Protein AF-A0A0Q7BTV9-F1 (afdb_monomer_lite)

Radius of gyration: 35.76 Å; chains: 1; bounding box: 70×24×104 Å

Sequence (82 aa):
MFSNGRPIHRRPDTALITTPDPEAMMDEQNTTDTPIDRVAEQRALLRLRHSAALTNLMVERTDLRGVHALADTIDDAIRWSA

Secondary structure (DSSP, 8-state):
---------------------TTHHHHTT-----HHHHHHHHHHHHHHHHHHHHHHHHHHTGGGTTT-HHHHHHHHHHHHH-

pLDDT: mean 76.07, std 20.39, range [41.06, 97.06]

Structure (mmCIF, N/CA/C/O backbone):
data_AF-A0A0Q7BTV9-F1
#
_entry.id   AF-A0A0Q7BTV9-F1
#
loop_
_atom_site.group_PDB
_atom_site.id
_atom_site.type_symbol
_atom_site.label_atom_id
_atom_site.label_alt_id
_atom_site.label_comp_id
_atom_site.label_asym_id
_atom_site.label_entity_id
_atom_site.label_seq_id
_atom_site.pdbx_PDB_ins_code
_atom_site.Cartn_x
_atom_site.Cartn_y
_atom_site.Cartn_z
_atom_site.occupancy
_atom_site.B_iso_or_equiv
_atom_site.auth_seq_id
_atom_site.auth_comp_id
_atom_site.auth_asym_id
_atom_site.auth_atom_id
_atom_site.pdbx_PDB_model_num
ATOM 1 N N . MET A 1 1 ? -55.566 -18.173 88.113 1.00 41.06 1 MET A N 1
ATOM 2 C CA . MET A 1 1 ? -54.176 -18.467 88.526 1.00 41.06 1 MET A CA 1
ATOM 3 C C . MET A 1 1 ? -53.249 -17.951 87.438 1.00 41.06 1 MET A C 1
ATOM 5 O O . MET A 1 1 ? -53.437 -18.312 86.286 1.00 41.06 1 MET A O 1
ATOM 9 N N . PHE A 1 2 ? -52.343 -17.039 87.783 1.00 44.41 2 PHE A N 1
ATOM 10 C CA . PHE A 1 2 ? -51.372 -16.439 86.867 1.00 44.41 2 PHE A CA 1
ATOM 11 C C . PHE A 1 2 ? -50.273 -17.444 86.501 1.00 44.41 2 PHE A C 1
ATOM 13 O O . PHE A 1 2 ? -49.732 -18.080 87.399 1.00 44.41 2 PHE A O 1
ATOM 20 N N . SER A 1 3 ? -49.870 -17.498 85.229 1.00 49.94 3 SER A N 1
ATOM 21 C CA . SER A 1 3 ? -48.440 -17.467 84.907 1.00 49.94 3 SER A CA 1
ATOM 22 C C . SER A 1 3 ? -48.209 -17.000 83.471 1.00 49.94 3 SER A C 1
ATOM 24 O O . SER A 1 3 ? -48.690 -17.591 82.508 1.00 49.94 3 SER A O 1
ATOM 26 N N . ASN A 1 4 ? -47.481 -15.892 83.374 1.00 47.78 4 ASN A N 1
ATOM 27 C CA . ASN A 1 4 ? -46.995 -15.261 82.159 1.00 47.78 4 ASN A CA 1
ATOM 28 C C . ASN A 1 4 ? -45.813 -16.060 81.590 1.00 47.78 4 ASN A C 1
ATOM 30 O O . ASN A 1 4 ? -44.777 -16.159 82.245 1.00 47.78 4 ASN A O 1
ATOM 34 N N . GLY A 1 5 ? -45.924 -16.544 80.352 1.00 50.12 5 GLY A N 1
ATOM 35 C CA . GLY A 1 5 ? -44.792 -17.013 79.548 1.00 50.12 5 GLY A CA 1
ATOM 36 C C . GLY A 1 5 ? -44.560 -16.056 78.380 1.00 50.12 5 GLY A C 1
ATOM 37 O O . GLY A 1 5 ? -45.423 -15.916 77.520 1.00 50.12 5 GLY A O 1
ATOM 38 N N . ARG A 1 6 ? -43.430 -15.344 78.387 1.00 55.06 6 ARG A N 1
ATOM 39 C CA . ARG A 1 6 ? -43.050 -14.336 77.381 1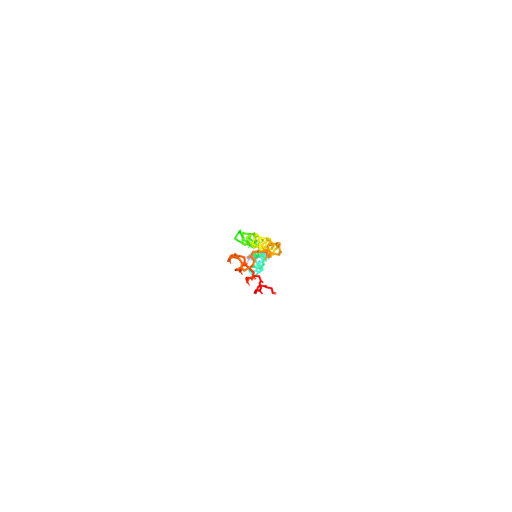.00 55.06 6 ARG A CA 1
ATOM 40 C C . ARG A 1 6 ? -42.837 -14.943 75.977 1.00 55.06 6 ARG A C 1
ATOM 42 O O . ARG A 1 6 ? -42.480 -16.114 75.871 1.00 55.06 6 ARG A O 1
ATOM 49 N N . PRO A 1 7 ? -43.025 -14.142 74.911 1.00 55.66 7 PRO A N 1
ATOM 50 C CA . PRO A 1 7 ? -43.089 -14.611 73.529 1.00 55.66 7 PRO A CA 1
ATOM 51 C C . PRO A 1 7 ? -41.709 -14.998 72.987 1.00 55.66 7 PRO A C 1
ATOM 53 O O . PRO A 1 7 ? -40.751 -14.229 73.070 1.00 55.66 7 PRO A O 1
ATOM 56 N N . ILE A 1 8 ? -41.618 -16.176 72.371 1.00 55.25 8 ILE A N 1
ATOM 57 C CA . ILE A 1 8 ? -40.481 -16.549 71.529 1.00 55.25 8 ILE A CA 1
ATOM 58 C C . ILE A 1 8 ? -40.582 -15.778 70.210 1.00 55.25 8 ILE A C 1
ATOM 60 O O . ILE A 1 8 ? -41.393 -16.093 69.342 1.00 55.25 8 ILE A O 1
ATOM 64 N N . HIS A 1 9 ? -39.751 -14.743 70.073 1.00 44.56 9 HIS A N 1
ATOM 65 C CA . HIS A 1 9 ? -39.456 -14.104 68.795 1.00 44.56 9 HIS A CA 1
ATOM 66 C C . HIS A 1 9 ? -38.868 -15.150 67.841 1.00 44.56 9 HIS A C 1
ATOM 68 O O . HIS A 1 9 ? -37.669 -15.432 67.863 1.00 44.56 9 HIS A O 1
ATOM 74 N N . ARG A 1 10 ? -39.714 -15.725 66.983 1.00 49.38 10 ARG A N 1
ATOM 75 C CA . ARG A 1 10 ? -39.254 -16.428 65.789 1.00 49.38 10 ARG A CA 1
ATOM 76 C C . ARG A 1 10 ? -38.705 -15.355 64.851 1.00 49.38 10 ARG A C 1
ATOM 78 O O . ARG A 1 10 ? -39.468 -14.543 64.331 1.00 49.38 10 ARG A O 1
ATOM 85 N N . ARG A 1 11 ? -37.375 -15.293 64.731 1.00 46.19 11 ARG A N 1
ATOM 86 C CA . ARG A 1 11 ? -36.686 -14.512 63.693 1.00 46.19 11 ARG A CA 1
ATOM 87 C C . ARG A 1 11 ? -37.389 -14.767 62.350 1.00 46.19 11 ARG A C 1
ATOM 89 O O . ARG A 1 11 ? -37.681 -15.931 62.077 1.00 46.19 11 ARG A O 1
ATOM 96 N N . PRO A 1 12 ? -37.658 -13.739 61.527 1.00 55.88 12 PRO A N 1
ATOM 97 C CA . PRO A 1 12 ? -38.010 -13.984 60.139 1.00 55.88 12 PRO A CA 1
ATOM 98 C C . PRO A 1 12 ? -36.832 -14.714 59.495 1.00 55.88 12 PRO A C 1
ATOM 100 O O . PRO A 1 12 ? -35.688 -14.277 59.645 1.00 55.88 12 PRO A O 1
ATOM 103 N N . ASP A 1 13 ? -37.118 -15.845 58.854 1.00 54.19 13 ASP A N 1
ATOM 104 C CA . ASP A 1 13 ? -36.170 -16.563 58.016 1.00 54.19 13 ASP A CA 1
ATOM 105 C C . ASP A 1 13 ? -35.631 -15.564 56.996 1.00 54.19 13 ASP A C 1
ATOM 107 O O . ASP A 1 13 ? -36.344 -15.097 56.105 1.00 54.19 13 ASP A O 1
ATOM 111 N N . THR A 1 14 ? -34.389 -15.142 57.223 1.00 52.00 14 THR A N 1
ATOM 112 C CA . THR A 1 14 ? -33.639 -14.278 56.331 1.00 52.00 14 THR A CA 1
ATOM 113 C C . THR A 1 14 ? -33.727 -14.910 54.954 1.00 52.00 14 THR A C 1
ATOM 115 O O . THR A 1 14 ? -33.271 -16.038 54.765 1.00 52.00 14 THR A O 1
ATOM 118 N N . ALA A 1 15 ? -34.362 -14.199 54.021 1.00 48.97 15 ALA A N 1
ATOM 119 C CA . ALA A 1 15 ? -34.325 -14.519 52.608 1.00 48.97 15 ALA A CA 1
ATOM 120 C C . ALA A 1 15 ? -32.900 -14.952 52.253 1.00 48.97 15 ALA A C 1
ATOM 122 O O . ALA A 1 15 ? -31.945 -14.292 52.676 1.00 48.97 15 ALA A O 1
ATOM 123 N N . LEU A 1 16 ? -32.761 -16.054 51.510 1.00 49.12 16 LEU A N 1
ATOM 124 C CA . LEU A 1 16 ? -31.533 -16.337 50.783 1.00 49.12 16 LEU A CA 1
ATOM 125 C C . LEU A 1 16 ? -31.248 -15.110 49.914 1.00 49.12 16 LEU A C 1
ATOM 127 O O . LEU A 1 16 ? -31.732 -14.984 48.793 1.00 49.12 16 LEU A O 1
ATOM 131 N N . ILE A 1 17 ? -30.467 -14.183 50.454 1.00 49.62 17 ILE A N 1
ATOM 132 C CA . ILE A 1 17 ? -29.626 -13.318 49.661 1.00 49.62 17 ILE A CA 1
ATOM 133 C C . ILE A 1 17 ? -28.610 -14.307 49.105 1.00 49.62 17 ILE A C 1
ATOM 135 O O . ILE A 1 17 ? -27.620 -14.635 49.753 1.00 49.62 17 ILE A O 1
ATOM 139 N N . THR A 1 18 ? -28.921 -14.873 47.938 1.00 56.84 18 THR A N 1
ATOM 140 C CA . THR A 1 18 ? -27.880 -15.272 47.001 1.00 56.84 18 THR A CA 1
ATOM 141 C C . THR A 1 18 ? -27.060 -14.011 46.809 1.00 56.84 18 THR A C 1
ATOM 143 O O . THR A 1 18 ? -27.445 -13.113 46.066 1.00 56.84 18 THR A O 1
ATOM 146 N N . THR A 1 19 ? -25.987 -13.885 47.582 1.00 55.12 19 THR A N 1
ATOM 147 C CA . THR A 1 19 ? -24.894 -12.997 47.235 1.00 55.12 19 THR A CA 1
ATOM 148 C C . THR A 1 19 ? -24.460 -13.484 45.857 1.00 55.12 19 THR A C 1
ATOM 150 O O . THR A 1 19 ? -24.055 -14.646 45.761 1.00 55.12 19 THR A O 1
ATOM 153 N N . PRO A 1 20 ? -24.632 -12.704 44.773 1.00 59.66 20 PRO A N 1
ATOM 154 C CA . PRO A 1 20 ? -23.949 -13.050 43.543 1.00 59.66 20 PRO A CA 1
ATOM 155 C C . PRO A 1 20 ? -22.467 -13.103 43.900 1.00 59.66 20 PRO A C 1
ATOM 157 O O . PRO A 1 20 ? -21.954 -12.193 44.556 1.00 59.66 20 PRO A O 1
ATOM 160 N N . ASP A 1 21 ? -21.828 -14.217 43.569 1.00 58.16 21 ASP A N 1
ATOM 161 C CA . ASP A 1 21 ? -20.393 -14.379 43.731 1.00 58.16 21 ASP A CA 1
ATOM 162 C C . ASP A 1 21 ? -19.703 -13.148 43.109 1.00 58.16 21 ASP A C 1
ATOM 164 O O . ASP A 1 21 ? -19.946 -12.869 41.928 1.00 58.16 21 ASP A O 1
ATOM 168 N N . PRO A 1 22 ? -18.932 -12.342 43.869 1.00 56.81 22 PRO A N 1
ATOM 169 C CA . PRO A 1 22 ? -18.319 -11.130 43.329 1.00 56.81 22 PRO A CA 1
ATOM 170 C C . PRO A 1 22 ? -17.337 -11.433 42.190 1.00 56.81 22 PRO A C 1
ATOM 172 O O . PRO A 1 22 ? -17.016 -10.530 41.418 1.00 56.81 22 PRO A O 1
ATOM 175 N N . GLU A 1 23 ? -16.891 -12.684 42.061 1.00 53.66 23 GLU A N 1
ATOM 176 C CA . GLU A 1 23 ? -15.999 -13.128 40.991 1.00 53.66 23 GLU A CA 1
ATOM 177 C C . GLU A 1 23 ? -16.756 -13.386 39.676 1.00 53.66 23 GLU A C 1
ATOM 179 O O . GLU A 1 23 ? -16.247 -13.072 38.601 1.00 53.66 23 GLU A O 1
ATOM 184 N N . ALA A 1 24 ? -18.019 -13.831 39.733 1.00 53.25 24 ALA A N 1
ATOM 185 C CA . ALA A 1 24 ? -18.815 -14.124 38.535 1.00 53.25 24 ALA A CA 1
ATOM 186 C C . ALA A 1 24 ? -19.219 -12.866 37.740 1.00 53.25 24 ALA A C 1
ATOM 188 O O . ALA A 1 24 ? -19.521 -12.954 36.553 1.00 53.25 24 ALA A O 1
ATOM 189 N N . MET A 1 25 ? -19.200 -11.681 38.362 1.00 52.81 25 MET A N 1
ATOM 190 C CA . MET A 1 25 ? -19.470 -10.414 37.666 1.00 52.81 25 MET A CA 1
ATOM 191 C C . MET A 1 25 ? -18.262 -9.865 36.892 1.00 52.81 25 MET A C 1
ATOM 193 O O . MET A 1 25 ? -18.430 -8.924 36.114 1.00 52.81 25 MET A O 1
ATOM 197 N N . MET A 1 26 ? -17.059 -10.408 37.109 1.00 54.56 26 MET A N 1
ATOM 198 C CA . MET A 1 26 ? -15.839 -9.906 36.465 1.00 54.56 26 MET A CA 1
ATOM 199 C C . MET A 1 26 ? -15.583 -10.545 35.092 1.00 54.56 26 MET A C 1
ATOM 201 O O . MET A 1 26 ? -15.007 -9.886 34.229 1.00 54.56 26 MET A O 1
ATOM 205 N N . ASP A 1 27 ? -16.080 -11.762 34.846 1.00 51.41 27 ASP A N 1
ATOM 206 C CA . ASP A 1 27 ? -15.817 -12.492 33.594 1.00 51.41 27 ASP A CA 1
ATOM 207 C C . ASP A 1 27 ? -16.789 -12.163 32.444 1.00 51.41 27 ASP A C 1
ATOM 209 O O . ASP A 1 27 ? -16.432 -12.314 31.276 1.00 51.41 27 ASP A O 1
ATOM 213 N N . GLU A 1 28 ? -17.987 -11.635 32.719 1.00 51.34 28 GLU A N 1
ATOM 214 C CA . GLU A 1 28 ? -18.941 -11.239 31.662 1.00 51.34 28 GLU A CA 1
ATOM 215 C C . GLU A 1 28 ? -18.686 -9.832 31.084 1.00 51.34 28 GLU A C 1
ATOM 217 O O . GLU A 1 28 ? -19.351 -9.421 30.133 1.00 51.34 28 GLU A O 1
ATOM 222 N N . GLN A 1 29 ? -17.718 -9.075 31.616 1.00 50.50 29 GLN A N 1
ATOM 223 C CA . GLN A 1 29 ? -17.499 -7.665 31.251 1.00 50.50 29 GLN A CA 1
ATOM 224 C C . GLN A 1 29 ? -16.350 -7.411 30.268 1.00 50.50 29 GLN A C 1
ATOM 226 O O . GLN A 1 29 ? -16.087 -6.253 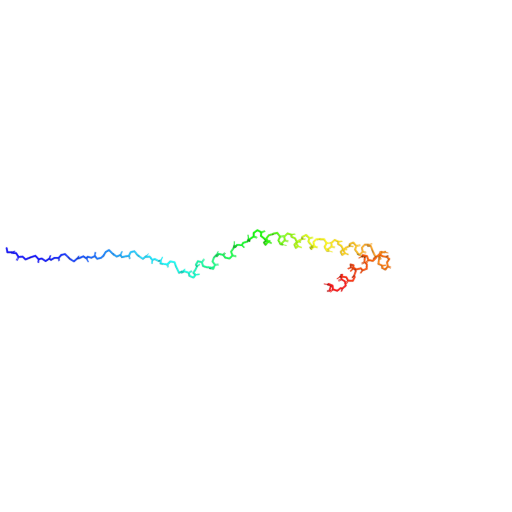29.942 1.00 50.50 29 GLN A O 1
ATOM 231 N N . ASN A 1 30 ? -15.697 -8.442 29.725 1.00 50.91 30 ASN A N 1
ATOM 232 C CA . ASN A 1 30 ? -14.661 -8.240 28.701 1.00 50.91 30 ASN A CA 1
ATOM 233 C C . ASN A 1 30 ? -15.226 -8.073 27.272 1.00 50.91 30 ASN A C 1
ATOM 235 O O . ASN A 1 30 ? -14.549 -8.334 26.282 1.00 50.91 30 ASN A O 1
ATOM 239 N N . THR A 1 31 ? -16.480 -7.632 27.147 1.00 58.47 31 THR A N 1
ATOM 240 C CA . THR A 1 31 ? -17.076 -7.126 25.900 1.00 58.47 31 THR A CA 1
ATOM 241 C C . THR A 1 31 ? -17.060 -5.600 25.863 1.00 58.47 31 THR A C 1
ATOM 243 O O . THR A 1 31 ? -18.017 -4.959 25.428 1.00 58.47 31 THR A O 1
ATOM 246 N N . THR A 1 32 ? -15.981 -4.976 26.323 1.00 58.50 32 THR A N 1
ATOM 247 C CA . THR A 1 32 ? -15.684 -3.596 25.942 1.00 58.50 32 THR A CA 1
ATOM 248 C C . THR A 1 32 ? -14.959 -3.636 24.605 1.00 58.50 32 THR A C 1
ATOM 250 O O . THR A 1 32 ? -13.754 -3.452 24.514 1.00 58.50 32 THR A O 1
ATOM 253 N N . ASP A 1 33 ? -15.725 -3.876 23.541 1.00 60.78 33 ASP A N 1
ATOM 254 C CA . ASP A 1 33 ? -15.334 -3.519 22.177 1.00 60.78 33 ASP A CA 1
ATOM 255 C C . ASP A 1 33 ? -15.227 -1.987 22.144 1.00 60.78 33 ASP A C 1
ATOM 257 O O . ASP A 1 33 ? -16.194 -1.258 21.876 1.00 60.78 33 ASP A O 1
ATOM 261 N N . THR A 1 34 ? -14.090 -1.487 22.634 1.00 64.38 34 THR A N 1
ATOM 262 C CA . THR A 1 34 ? -13.904 -0.063 22.847 1.00 64.38 34 THR A CA 1
ATOM 263 C C . THR A 1 34 ? -13.860 0.611 21.480 1.00 64.38 34 THR A C 1
ATOM 265 O O . THR A 1 34 ? -13.301 0.076 20.524 1.00 64.38 34 THR A O 1
ATOM 268 N N . PRO A 1 35 ? -14.420 1.821 21.332 1.00 70.50 35 PRO A N 1
ATOM 269 C CA . PRO A 1 35 ? -14.406 2.532 20.052 1.00 70.50 35 PRO A CA 1
ATOM 270 C C . PRO A 1 35 ? -12.990 2.717 19.470 1.00 70.50 35 PRO A C 1
ATOM 272 O O . PRO A 1 35 ? -12.844 2.921 18.266 1.00 70.50 35 PRO A O 1
ATOM 275 N N . ILE A 1 36 ? -11.951 2.627 20.307 1.00 76.56 36 ILE A N 1
ATOM 276 C CA . ILE A 1 36 ? -10.541 2.663 19.908 1.00 76.56 36 ILE A CA 1
ATOM 277 C C . ILE A 1 36 ? -10.155 1.409 19.109 1.00 76.56 36 ILE A C 1
ATOM 279 O O . ILE A 1 36 ? -9.509 1.548 18.066 1.00 76.56 36 ILE A O 1
ATOM 283 N N . ASP A 1 37 ? -10.595 0.224 19.533 1.00 83.19 37 ASP A N 1
ATOM 284 C CA . ASP A 1 37 ? -10.283 -1.045 18.865 1.00 83.19 37 ASP A CA 1
ATOM 285 C C . ASP A 1 37 ? -10.911 -1.104 17.472 1.00 83.19 37 ASP A C 1
ATOM 287 O O . ASP A 1 37 ? -10.220 -1.374 16.488 1.00 83.19 37 ASP A O 1
ATOM 291 N N . ARG A 1 38 ? -12.167 -0.667 17.333 1.00 82.75 38 ARG A N 1
ATOM 292 C CA . ARG A 1 38 ? -12.835 -0.567 16.021 1.00 82.75 38 ARG A CA 1
ATOM 293 C C . ARG A 1 38 ? -12.097 0.343 15.040 1.00 82.75 38 ARG A C 1
ATOM 295 O O . ARG A 1 38 ? -11.984 0.035 13.854 1.00 82.75 38 ARG A O 1
ATOM 302 N N . VAL A 1 39 ? -11.583 1.482 15.508 1.00 89.06 39 VAL A N 1
ATOM 303 C CA . VAL A 1 39 ? -10.796 2.396 14.660 1.00 89.06 39 VAL A CA 1
ATOM 304 C C . VAL A 1 39 ? -9.448 1.770 14.290 1.00 89.06 39 VAL A C 1
ATOM 306 O O . VAL A 1 39 ? -8.969 1.959 13.165 1.00 89.06 39 VAL A O 1
ATOM 309 N N . ALA A 1 40 ? -8.825 1.021 15.202 1.00 90.62 40 ALA A N 1
ATOM 310 C CA . ALA A 1 40 ? -7.592 0.292 14.922 1.00 90.62 40 ALA A CA 1
ATOM 311 C C . ALA A 1 40 ? -7.809 -0.800 13.861 1.00 90.62 40 ALA A C 1
ATOM 313 O O . ALA A 1 40 ? -7.036 -0.866 12.900 1.00 90.62 40 ALA A O 1
ATOM 314 N N . GLU A 1 41 ? -8.892 -1.569 13.964 1.00 91.88 41 GLU A N 1
ATOM 315 C CA . GLU A 1 41 ? -9.288 -2.582 12.980 1.00 91.88 41 GLU A CA 1
ATOM 316 C C . GLU A 1 41 ? -9.565 -1.974 11.604 1.00 91.88 41 GLU A C 1
ATOM 318 O O . GLU A 1 41 ? -9.029 -2.434 10.595 1.00 91.88 41 GLU A O 1
ATOM 323 N N . GLN A 1 42 ? -10.329 -0.881 11.540 1.00 92.81 42 GLN A N 1
ATOM 324 C CA . GLN A 1 42 ? -10.596 -0.180 10.280 1.00 92.81 42 GLN A CA 1
ATOM 325 C C . GLN A 1 42 ? -9.306 0.298 9.606 1.00 92.81 42 GLN A C 1
ATOM 327 O O . GLN A 1 42 ? -9.139 0.154 8.391 1.00 92.81 42 GLN A O 1
ATOM 332 N N . ARG A 1 43 ? -8.361 0.834 10.389 1.00 94.69 43 ARG A N 1
ATOM 333 C CA . ARG A 1 43 ? -7.041 1.229 9.876 1.00 94.69 43 ARG A CA 1
ATOM 334 C C . ARG A 1 43 ? -6.229 0.023 9.423 1.00 94.69 43 ARG A C 1
ATOM 336 O O . ARG A 1 43 ? -5.549 0.128 8.406 1.00 94.69 43 ARG A O 1
ATOM 343 N N . ALA A 1 44 ? -6.284 -1.097 10.140 1.00 95.38 44 ALA A N 1
ATOM 344 C CA . ALA A 1 44 ? -5.608 -2.327 9.741 1.00 95.38 44 ALA A CA 1
ATOM 345 C C . ALA A 1 44 ? -6.154 -2.851 8.405 1.00 95.38 44 ALA A C 1
ATOM 347 O O . ALA A 1 44 ? -5.375 -3.114 7.490 1.00 95.38 44 ALA A O 1
ATOM 348 N N . LEU A 1 45 ? -7.480 -2.888 8.242 1.00 95.69 45 LEU A N 1
ATOM 349 C CA . LEU A 1 45 ? -8.130 -3.274 6.987 1.00 95.69 45 LEU A CA 1
ATOM 350 C C . LEU A 1 45 ? -7.769 -2.332 5.837 1.00 95.69 45 LEU A C 1
ATOM 352 O O . LEU A 1 45 ? -7.497 -2.788 4.726 1.00 95.69 45 LEU A O 1
ATOM 356 N N . LEU A 1 46 ? -7.740 -1.021 6.086 1.00 96.69 46 LEU A N 1
ATOM 357 C CA . LEU A 1 46 ? -7.341 -0.047 5.074 1.00 96.69 46 LEU A CA 1
ATOM 358 C C . LEU A 1 46 ? -5.877 -0.235 4.661 1.00 96.69 46 LEU A C 1
ATOM 360 O O . LEU A 1 46 ? -5.581 -0.258 3.467 1.00 96.69 46 LEU A O 1
ATOM 364 N N . ARG A 1 47 ? -4.973 -0.408 5.633 1.00 95.38 47 ARG A N 1
ATOM 365 C CA . ARG A 1 47 ? -3.551 -0.679 5.375 1.00 95.38 47 ARG A CA 1
ATOM 366 C C . ARG A 1 47 ? -3.371 -1.951 4.561 1.00 95.38 47 ARG A C 1
ATOM 368 O O . ARG A 1 47 ? -2.627 -1.914 3.592 1.00 95.38 47 ARG A O 1
ATOM 375 N N . LEU A 1 48 ? -4.093 -3.017 4.901 1.00 95.56 48 LEU A N 1
ATOM 376 C CA . LEU A 1 48 ? -4.046 -4.287 4.180 1.00 95.56 48 LEU A CA 1
ATOM 377 C C . LEU A 1 48 ? -4.509 -4.140 2.725 1.00 95.56 48 LEU A C 1
ATOM 379 O O . LEU A 1 48 ? -3.857 -4.630 1.806 1.00 95.56 48 LEU A O 1
ATOM 383 N N . ARG A 1 49 ? -5.621 -3.432 2.494 1.00 96.81 49 ARG A N 1
ATOM 384 C CA . ARG A 1 49 ? -6.111 -3.156 1.132 1.00 96.81 49 ARG A CA 1
ATOM 385 C C . ARG A 1 49 ? -5.096 -2.345 0.333 1.00 96.81 49 ARG A C 1
ATOM 387 O O . ARG A 1 49 ? -4.863 -2.635 -0.836 1.00 96.81 49 ARG A O 1
ATOM 394 N N . HIS A 1 50 ? -4.491 -1.345 0.967 1.00 96.38 50 HIS A N 1
ATOM 395 C CA . HIS A 1 50 ? -3.513 -0.484 0.319 1.00 96.38 50 HIS A CA 1
ATOM 396 C C . HIS A 1 50 ? -2.205 -1.224 0.017 1.00 96.38 50 HIS A C 1
ATOM 398 O O . HIS A 1 50 ? -1.667 -1.074 -1.077 1.00 96.38 50 HIS A O 1
ATOM 404 N N . SER A 1 51 ? -1.708 -2.051 0.941 1.00 94.12 51 SER A N 1
ATOM 405 C CA . SER A 1 51 ? -0.502 -2.851 0.713 1.00 94.12 51 SER A CA 1
ATOM 406 C C . SER A 1 51 ? -0.718 -3.866 -0.404 1.00 94.12 51 SER A C 1
ATOM 408 O O . SER A 1 51 ? 0.110 -3.942 -1.301 1.00 94.12 51 SER A O 1
ATOM 410 N N . ALA A 1 52 ? -1.861 -4.560 -0.427 1.00 95.38 52 ALA A N 1
ATOM 411 C CA . ALA A 1 52 ? -2.197 -5.484 -1.511 1.00 95.38 52 ALA A CA 1
ATOM 412 C C . ALA A 1 52 ? -2.281 -4.776 -2.877 1.00 95.38 52 ALA A C 1
ATOM 414 O O . ALA A 1 52 ? -1.740 -5.268 -3.867 1.00 95.38 52 ALA A O 1
ATOM 415 N N . ALA A 1 53 ? -2.915 -3.599 -2.933 1.00 96.50 53 ALA A N 1
ATOM 416 C CA . ALA A 1 53 ? -2.985 -2.805 -4.158 1.00 96.50 53 ALA A CA 1
ATOM 417 C C . ALA A 1 53 ? -1.596 -2.346 -4.631 1.00 96.50 53 ALA A C 1
ATOM 419 O O . ALA A 1 53 ? -1.306 -2.421 -5.823 1.00 96.50 53 ALA A O 1
ATOM 420 N N . LE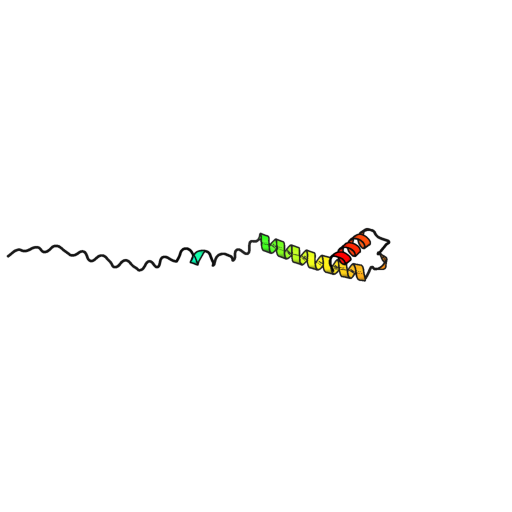U A 1 54 ? -0.724 -1.918 -3.710 1.00 94.00 54 LEU A N 1
ATOM 421 C CA . LEU A 1 54 ? 0.657 -1.558 -4.033 1.00 94.00 54 LEU A CA 1
ATOM 422 C C . LEU A 1 54 ? 1.456 -2.757 -4.548 1.00 94.00 54 LEU A C 1
ATOM 424 O O . LEU A 1 54 ? 2.160 -2.617 -5.542 1.00 94.00 54 LEU A O 1
ATOM 428 N N . THR A 1 55 ? 1.328 -3.931 -3.925 1.00 94.50 55 THR A N 1
ATOM 429 C CA . THR A 1 55 ? 1.992 -5.152 -4.399 1.00 94.50 55 THR A CA 1
ATOM 430 C C . THR A 1 55 ? 1.562 -5.494 -5.823 1.00 94.50 55 THR A C 1
ATOM 432 O O . THR A 1 55 ? 2.422 -5.726 -6.669 1.00 94.50 55 THR A O 1
ATOM 435 N N . ASN A 1 56 ? 0.261 -5.439 -6.124 1.00 96.25 56 ASN A N 1
ATOM 436 C CA . ASN A 1 56 ? -0.237 -5.664 -7.485 1.00 96.25 56 ASN A CA 1
ATOM 437 C C . ASN A 1 56 ? 0.304 -4.621 -8.468 1.00 96.25 56 ASN A C 1
ATOM 439 O O . ASN A 1 56 ? 0.797 -4.975 -9.537 1.00 96.25 56 ASN A O 1
ATOM 443 N N . LEU A 1 57 ? 0.304 -3.344 -8.081 1.00 95.69 57 LEU A N 1
ATOM 444 C CA . LEU A 1 57 ? 0.865 -2.281 -8.909 1.00 95.69 57 LEU A CA 1
ATOM 445 C C . LEU A 1 57 ? 2.361 -2.500 -9.186 1.00 95.69 57 LEU A C 1
ATOM 447 O O . LEU A 1 57 ? 2.811 -2.213 -10.288 1.00 95.69 57 LEU A O 1
ATOM 451 N N . MET A 1 58 ? 3.138 -3.029 -8.235 1.00 95.38 58 MET A N 1
ATOM 452 C CA . MET A 1 58 ? 4.563 -3.351 -8.436 1.00 95.38 58 MET A CA 1
ATOM 453 C C . MET A 1 58 ? 4.806 -4.587 -9.312 1.00 95.38 58 MET A C 1
ATOM 455 O O . MET A 1 58 ? 5.925 -4.773 -9.804 1.00 95.38 58 MET A O 1
ATOM 459 N N . VAL A 1 59 ? 3.788 -5.426 -9.516 1.00 94.31 59 VAL A N 1
ATOM 460 C CA . VAL A 1 59 ? 3.795 -6.492 -10.530 1.00 94.31 59 VAL A CA 1
ATOM 461 C C . VAL A 1 59 ? 3.459 -5.920 -11.908 1.00 94.31 59 VAL A C 1
ATOM 463 O O . VAL A 1 59 ? 4.085 -6.295 -12.892 1.00 94.31 59 VAL A O 1
ATOM 466 N N . GLU A 1 60 ? 2.515 -4.983 -11.993 1.00 97.06 60 G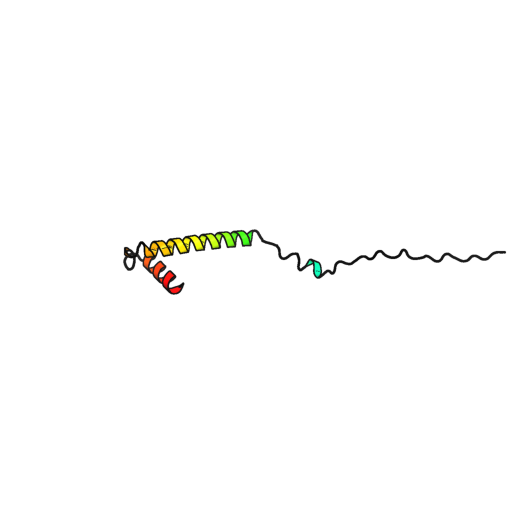LU A N 1
ATOM 467 C CA . GLU A 1 60 ? 2.162 -4.321 -13.257 1.00 97.06 60 GLU A CA 1
ATOM 468 C C . GLU A 1 60 ? 3.254 -3.354 -13.738 1.00 97.06 60 GLU A C 1
ATOM 470 O O . GLU A 1 60 ? 3.509 -3.238 -14.936 1.00 97.06 60 GLU A O 1
ATOM 475 N N . ARG A 1 61 ? 3.913 -2.662 -12.802 1.00 95.81 61 ARG A N 1
ATOM 476 C CA . ARG A 1 61 ? 4.923 -1.627 -13.056 1.00 95.81 61 ARG A CA 1
ATOM 477 C C . ARG A 1 61 ?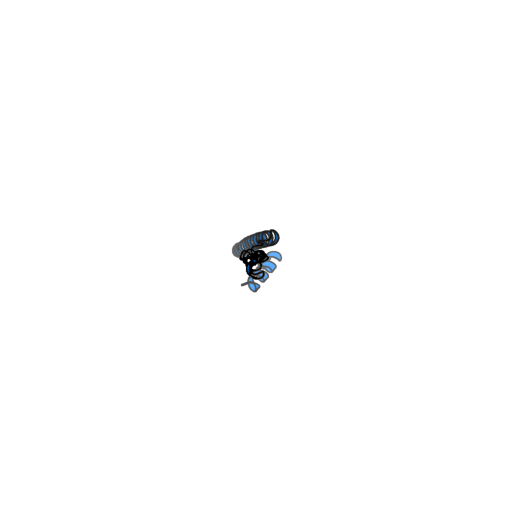 6.348 -2.117 -12.832 1.00 95.81 61 ARG A C 1
ATOM 479 O O . ARG A 1 61 ? 7.170 -1.434 -12.218 1.00 95.81 61 ARG A O 1
ATOM 486 N N . THR A 1 62 ? 6.669 -3.302 -13.348 1.00 93.50 62 THR A N 1
ATOM 487 C CA . THR A 1 62 ? 8.052 -3.811 -13.329 1.00 93.50 62 THR A CA 1
ATOM 488 C C . THR A 1 62 ? 9.023 -2.895 -14.072 1.00 93.50 62 THR A C 1
ATOM 490 O O . THR A 1 62 ? 10.212 -2.910 -13.775 1.00 93.50 62 THR A O 1
ATOM 493 N N . ASP A 1 63 ? 8.520 -2.073 -14.998 1.00 96.19 63 ASP A N 1
ATOM 494 C CA . ASP A 1 63 ? 9.276 -1.049 -15.728 1.00 96.19 63 ASP A CA 1
ATOM 495 C C . ASP A 1 63 ? 9.900 0.020 -14.821 1.00 96.19 63 ASP A C 1
ATOM 497 O O . ASP A 1 63 ? 10.890 0.641 -15.198 1.00 96.19 63 ASP A O 1
ATOM 501 N N . LEU A 1 64 ? 9.338 0.244 -13.630 1.00 95.00 64 LEU A N 1
ATOM 502 C CA . LEU A 1 64 ? 9.829 1.261 -12.701 1.00 95.00 64 LEU A CA 1
ATOM 503 C C . LEU A 1 64 ? 10.949 0.768 -11.777 1.00 95.00 64 LEU A C 1
ATOM 505 O O . LEU A 1 64 ? 11.590 1.596 -11.124 1.00 95.00 64 LEU A O 1
ATOM 509 N N . ARG A 1 65 ? 11.202 -0.545 -11.721 1.00 92.50 65 ARG A N 1
ATOM 510 C CA . ARG A 1 65 ? 12.256 -1.127 -10.878 1.00 92.50 65 ARG A CA 1
ATOM 511 C C . ARG A 1 65 ? 13.639 -0.744 -11.410 1.00 92.50 65 ARG A C 1
ATOM 513 O O . ARG A 1 65 ? 13.910 -0.852 -12.602 1.00 92.50 65 ARG A O 1
ATOM 520 N N . GLY A 1 66 ? 14.506 -0.278 -10.525 1.00 93.12 66 GLY A N 1
ATOM 521 C CA . GLY A 1 66 ? 15.838 0.259 -10.797 1.00 93.12 66 GLY A CA 1
ATOM 522 C C . GLY A 1 66 ? 15.848 1.657 -11.424 1.00 93.12 66 GLY A C 1
ATOM 523 O O . GLY A 1 66 ? 16.923 2.217 -11.634 1.00 93.12 66 GLY A O 1
ATOM 524 N N . VAL A 1 67 ? 14.677 2.221 -11.744 1.00 95.88 67 VAL A N 1
ATOM 525 C CA . VAL A 1 67 ? 14.537 3.543 -12.379 1.00 95.88 67 VAL A CA 1
ATOM 526 C C . VAL A 1 67 ? 13.944 4.552 -11.404 1.00 95.88 67 VAL A C 1
ATOM 528 O O . VAL A 1 67 ? 14.358 5.712 -11.379 1.00 95.88 67 VAL A O 1
ATOM 531 N N . HIS A 1 68 ? 12.971 4.127 -10.598 1.00 96.06 68 HIS A N 1
ATOM 532 C CA . HIS A 1 68 ? 12.268 4.997 -9.672 1.00 96.06 68 HIS A CA 1
ATOM 533 C C . HIS A 1 68 ? 12.506 4.563 -8.225 1.00 96.06 68 HIS A C 1
ATOM 535 O O . HIS A 1 68 ? 11.997 3.538 -7.781 1.00 96.06 68 HIS A O 1
ATOM 541 N N . ALA A 1 69 ? 13.177 5.416 -7.447 1.00 96.44 69 ALA A N 1
ATOM 542 C CA . ALA A 1 69 ? 13.590 5.111 -6.074 1.00 96.44 69 ALA A CA 1
ATOM 543 C C . ALA A 1 69 ? 12.445 4.646 -5.152 1.00 96.44 69 ALA A C 1
ATOM 545 O O . ALA A 1 69 ? 12.645 3.793 -4.289 1.00 96.44 69 ALA A O 1
ATOM 546 N N . LEU A 1 70 ? 11.225 5.173 -5.333 1.00 93.75 70 LEU A N 1
ATOM 547 C CA . LEU A 1 70 ? 10.059 4.701 -4.573 1.00 93.75 70 LEU A CA 1
ATOM 548 C C . LEU A 1 70 ? 9.687 3.253 -4.921 1.00 93.75 70 LEU A C 1
ATOM 550 O O . LEU A 1 70 ? 9.333 2.498 -4.024 1.00 93.75 70 LEU A O 1
ATOM 554 N N . ALA A 1 71 ? 9.756 2.878 -6.201 1.00 95.50 71 ALA A N 1
ATOM 555 C CA . ALA A 1 71 ? 9.460 1.515 -6.626 1.00 95.50 71 ALA A CA 1
ATOM 556 C C . ALA A 1 71 ? 10.499 0.551 -6.044 1.00 95.50 71 ALA A C 1
ATOM 558 O O . ALA A 1 71 ? 10.115 -0.480 -5.510 1.00 95.50 71 ALA A O 1
ATOM 559 N N . ASP A 1 72 ? 11.776 0.943 -6.029 1.00 95.69 72 ASP A N 1
ATOM 560 C CA . ASP A 1 72 ? 12.852 0.147 -5.421 1.00 95.69 72 ASP A CA 1
ATOM 561 C C . ASP A 1 72 ? 12.654 -0.032 -3.918 1.00 95.69 72 ASP A C 1
ATOM 563 O O . ASP A 1 72 ? 12.743 -1.138 -3.396 1.00 95.69 72 ASP A O 1
ATOM 567 N N . THR A 1 73 ? 12.290 1.049 -3.225 1.00 95.81 73 THR A N 1
ATOM 568 C CA . THR A 1 73 ? 12.000 1.001 -1.785 1.00 95.81 73 THR A CA 1
ATOM 569 C C . THR A 1 73 ? 10.829 0.062 -1.480 1.00 95.81 73 THR A C 1
ATOM 571 O O . THR A 1 73 ? 10.877 -0.693 -0.509 1.00 95.81 73 THR A O 1
ATOM 574 N N . ILE A 1 74 ? 9.763 0.104 -2.289 1.00 94.00 74 ILE A N 1
ATOM 575 C CA . ILE A 1 74 ? 8.597 -0.768 -2.105 1.00 94.00 74 ILE A CA 1
ATOM 576 C C . ILE A 1 74 ? 8.945 -2.216 -2.468 1.00 94.00 74 ILE A C 1
ATOM 578 O O . ILE A 1 74 ? 8.526 -3.121 -1.752 1.00 94.00 74 ILE A O 1
ATOM 582 N N . ASP A 1 75 ? 9.710 -2.450 -3.534 1.00 93.94 75 ASP A N 1
ATOM 583 C CA . ASP A 1 75 ? 10.138 -3.794 -3.936 1.00 93.94 75 ASP A CA 1
ATOM 584 C C . ASP A 1 75 ? 11.009 -4.446 -2.856 1.00 93.94 75 ASP A C 1
ATOM 586 O O . ASP A 1 75 ? 10.773 -5.594 -2.480 1.00 93.94 75 ASP A O 1
ATOM 590 N N . ASP A 1 76 ? 11.936 -3.687 -2.263 1.00 95.19 76 ASP A N 1
ATOM 591 C CA . ASP A 1 76 ? 12.699 -4.140 -1.102 1.00 95.19 76 ASP A CA 1
ATOM 592 C C . ASP A 1 76 ? 11.790 -4.436 0.094 1.00 95.19 76 ASP A C 1
ATOM 594 O O . ASP A 1 76 ? 11.913 -5.495 0.711 1.00 95.19 76 ASP A O 1
ATOM 598 N N . ALA A 1 77 ? 10.841 -3.551 0.412 1.00 93.94 77 ALA A N 1
ATOM 599 C CA . ALA A 1 77 ? 9.895 -3.788 1.500 1.00 93.94 77 ALA A CA 1
ATOM 600 C C . ALA A 1 77 ? 9.061 -5.066 1.279 1.00 93.94 77 ALA A C 1
ATOM 602 O O . ALA A 1 77 ? 8.888 -5.845 2.217 1.00 93.94 77 A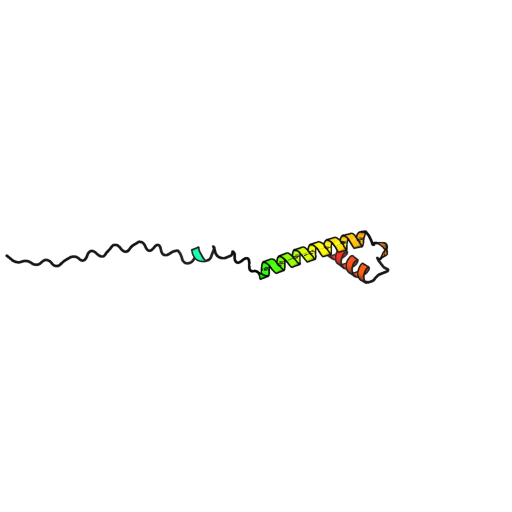LA A O 1
ATOM 603 N N . ILE A 1 78 ? 8.591 -5.312 0.049 1.00 92.25 78 ILE A N 1
ATOM 604 C CA . ILE A 1 78 ? 7.856 -6.531 -0.319 1.00 92.25 78 ILE A CA 1
ATOM 605 C C . ILE A 1 78 ? 8.756 -7.754 -0.149 1.00 92.25 78 ILE A C 1
ATOM 607 O O . ILE A 1 78 ? 8.346 -8.715 0.505 1.00 92.25 78 ILE A O 1
ATOM 611 N N . ARG A 1 79 ? 9.985 -7.699 -0.679 1.00 92.31 79 ARG A N 1
ATOM 612 C CA . ARG A 1 79 ? 10.967 -8.790 -0.615 1.00 92.31 79 ARG A CA 1
ATOM 613 C C . ARG A 1 79 ? 11.264 -9.237 0.815 1.00 92.31 79 ARG A C 1
ATOM 615 O O . ARG A 1 79 ? 11.460 -10.425 1.031 1.00 92.31 79 ARG A O 1
ATOM 622 N N . TRP A 1 80 ? 11.300 -8.309 1.771 1.00 93.31 80 TRP A N 1
ATOM 623 C CA . TRP A 1 80 ? 11.526 -8.625 3.186 1.00 93.31 80 TRP A CA 1
ATOM 624 C C . TRP A 1 80 ? 10.256 -9.024 3.950 1.00 93.31 80 TRP A C 1
ATOM 626 O O . TRP A 1 80 ? 10.362 -9.566 5.047 1.00 93.31 80 TRP A O 1
ATOM 636 N N . SER A 1 81 ? 9.070 -8.733 3.408 1.00 86.62 81 SER A N 1
ATOM 637 C CA . SER A 1 81 ? 7.780 -9.052 4.039 1.00 86.62 81 SER A CA 1
ATOM 638 C C . SER A 1 81 ? 7.192 -10.415 3.654 1.00 86.62 81 SER A C 1
ATOM 640 O O . SER A 1 81 ? 6.260 -10.862 4.322 1.00 86.62 81 SER A O 1
ATOM 642 N N . ALA A 1 82 ? 7.691 -11.026 2.574 1.00 67.75 82 ALA A N 1
ATOM 643 C CA . ALA A 1 82 ? 7.260 -12.326 2.052 1.00 67.75 82 ALA A CA 1
ATOM 644 C C . ALA A 1 82 ? 7.977 -13.487 2.756 1.00 67.75 82 ALA A C 1
ATOM 646 O O . ALA A 1 82 ? 7.310 -14.523 2.976 1.00 67.75 82 ALA A O 1
#

Foldseek 3Di:
DDDDDDDDPPPPPPPPPPPPDPVVVVVVPVPCPDVVVVVVVVVVVVVVVVLVVLVVVLVVPVVCDPPPPVSVVNVVVVVVVD